Protein AF-A0A9P9J9E3-F1 (afdb_monomer_lite)

Foldseek 3Di:
DDDLQQDDPVRDDLCLAPVSGDPDLVVLVVQLVVLVVQLVVLVVVCVVVVVVQLSVLLNQLSVLQNVLSCCCNPNRRNRDPVSVVSSVLSNQLSVLSNVLSVLVVVCVVCVVPDDCVVVPVVNVVSVVSNVVSVVVVVVVVVVVVVVVVVVVD

InterPro domains:
  IPR007568 RTA-like protein [PTHR31465] (10-136)

Structure (mmCIF, N/CA/C/O backbone):
data_AF-A0A9P9J9E3-F1
#
_entry.id   AF-A0A9P9J9E3-F1
#
loop_
_atom_site.group_PDB
_atom_site.id
_atom_site.type_symbol
_atom_site.label_atom_id
_atom_site.label_alt_id
_atom_site.label_comp_id
_atom_site.label_asym_id
_atom_site.label_entity_id
_atom_site.label_seq_id
_atom_site.pdbx_PDB_ins_code
_atom_site.Cartn_x
_atom_site.Cartn_y
_atom_site.Cartn_z
_atom_site.occupancy
_atom_site.B_iso_or_equiv
_atom_site.auth_seq_id
_atom_site.auth_comp_id
_atom_site.auth_asym_id
_atom_site.auth_atom_id
_atom_site.pdbx_PDB_model_num
ATOM 1 N N . MET A 1 1 ? 26.531 1.021 -27.351 1.00 38.06 1 MET A N 1
ATOM 2 C CA . MET A 1 1 ? 26.111 1.361 -25.976 1.00 38.06 1 MET A CA 1
ATOM 3 C C . MET A 1 1 ? 24.602 1.224 -25.946 1.00 38.06 1 MET A C 1
ATOM 5 O O . MET A 1 1 ? 23.929 2.039 -26.561 1.00 38.06 1 MET A O 1
ATOM 9 N N . VAL A 1 2 ? 24.090 0.127 -25.387 1.00 44.59 2 VAL A N 1
ATOM 10 C CA . VAL A 1 2 ? 22.643 -0.120 -25.318 1.00 44.59 2 VAL A CA 1
ATOM 11 C C . VAL A 1 2 ? 22.075 0.823 -24.258 1.00 44.59 2 VAL A C 1
ATOM 13 O O . VAL A 1 2 ? 22.511 0.799 -23.110 1.00 44.59 2 VAL A O 1
ATOM 16 N N . SER A 1 3 ? 21.192 1.727 -24.680 1.00 47.88 3 SER A N 1
ATOM 17 C CA . SER A 1 3 ? 20.517 2.680 -23.800 1.00 47.88 3 SER A CA 1
ATOM 18 C C . SER A 1 3 ? 19.528 1.928 -22.908 1.00 47.88 3 SER A C 1
ATOM 20 O O . SER A 1 3 ? 18.747 1.118 -23.397 1.00 47.88 3 SER A O 1
ATOM 22 N N . THR A 1 4 ? 19.522 2.226 -21.609 1.00 52.09 4 THR A N 1
ATOM 23 C CA . THR A 1 4 ? 18.640 1.641 -20.578 1.00 52.09 4 THR A CA 1
ATOM 24 C C . THR A 1 4 ? 17.152 1.991 -20.745 1.00 52.09 4 THR A C 1
ATOM 26 O O . THR A 1 4 ? 16.354 1.754 -19.839 1.00 52.09 4 THR A O 1
ATOM 29 N N . GLN A 1 5 ? 16.768 2.601 -21.869 1.00 53.12 5 GLN A N 1
ATOM 30 C CA . GLN A 1 5 ? 15.411 3.080 -22.138 1.00 53.12 5 GLN A CA 1
ATOM 31 C C . GLN A 1 5 ? 14.480 2.019 -22.745 1.00 53.12 5 GLN A C 1
ATOM 33 O O . GLN A 1 5 ? 13.273 2.222 -22.692 1.00 53.12 5 GLN A O 1
ATOM 38 N N . GLU A 1 6 ? 15.000 0.888 -23.239 1.00 53.06 6 GLU A N 1
ATOM 39 C CA . GLU A 1 6 ? 14.200 -0.188 -23.859 1.00 53.06 6 GLU A CA 1
ATOM 40 C C . GLU A 1 6 ? 14.627 -1.592 -23.380 1.00 53.06 6 GLU A C 1
ATOM 42 O O . GLU A 1 6 ? 14.805 -2.517 -24.167 1.00 53.06 6 GLU A O 1
ATOM 47 N N . CYS A 1 7 ? 14.849 -1.768 -22.075 1.00 58.97 7 CYS A N 1
ATOM 48 C CA . CYS A 1 7 ? 15.196 -3.077 -21.516 1.00 58.97 7 CYS A CA 1
ATOM 49 C C . CYS A 1 7 ? 13.949 -3.837 -21.043 1.00 58.97 7 CYS A C 1
ATOM 51 O O . CYS A 1 7 ? 13.366 -3.496 -20.016 1.00 58.97 7 CYS A O 1
ATOM 53 N N . THR A 1 8 ? 13.592 -4.917 -21.742 1.00 57.12 8 THR A N 1
ATOM 54 C CA . THR A 1 8 ? 12.656 -5.951 -21.257 1.00 57.12 8 THR A CA 1
ATOM 55 C C . THR A 1 8 ? 13.412 -7.147 -20.659 1.00 57.12 8 THR A C 1
ATOM 57 O O . THR A 1 8 ? 14.599 -7.328 -20.949 1.00 57.12 8 THR A O 1
ATOM 60 N N . PHE A 1 9 ? 12.733 -7.992 -19.868 1.00 56.03 9 PHE A N 1
ATOM 61 C CA . PHE A 1 9 ? 13.296 -9.216 -19.261 1.00 56.03 9 PHE A CA 1
ATOM 62 C C . PHE A 1 9 ? 13.973 -10.165 -20.266 1.00 56.03 9 PHE A C 1
ATOM 64 O O . PHE A 1 9 ? 14.840 -10.942 -19.888 1.00 56.03 9 PHE A O 1
ATOM 71 N N . ALA A 1 10 ? 13.590 -10.109 -21.545 1.00 55.50 10 ALA A N 1
ATOM 72 C CA . ALA A 1 10 ? 14.155 -10.954 -22.595 1.00 55.50 10 ALA A CA 1
ATOM 73 C C . ALA A 1 10 ? 15.424 -10.372 -23.245 1.00 55.50 10 ALA A C 1
ATOM 75 O O . ALA A 1 10 ? 16.127 -11.082 -23.960 1.00 55.50 10 ALA A O 1
ATOM 76 N N . THR A 1 11 ? 15.698 -9.079 -23.052 1.00 53.97 11 THR A N 1
ATOM 77 C CA . THR A 1 11 ? 16.665 -8.324 -23.871 1.00 53.97 11 THR A CA 1
ATOM 78 C C . THR A 1 11 ? 17.880 -7.799 -23.112 1.00 53.97 11 THR A C 1
ATOM 80 O O . THR A 1 11 ? 18.857 -7.433 -23.761 1.00 53.97 11 THR A O 1
ATOM 83 N N . CYS A 1 12 ? 17.853 -7.744 -21.776 1.00 58.97 12 CYS A N 1
ATOM 84 C CA . CYS A 1 12 ? 18.942 -7.154 -20.994 1.00 58.97 12 CYS A CA 1
ATOM 85 C C . CYS A 1 12 ? 19.485 -8.105 -19.926 1.00 58.97 12 CYS A C 1
ATOM 87 O O . CYS A 1 12 ? 18.735 -8.715 -19.172 1.00 58.97 12 CYS A O 1
ATOM 89 N N . ASP A 1 13 ? 20.813 -8.191 -19.882 1.00 53.41 13 ASP A N 1
ATOM 90 C CA . ASP A 1 13 ? 21.581 -8.971 -18.916 1.00 53.41 13 ASP A CA 1
ATOM 91 C C . ASP A 1 13 ? 21.577 -8.284 -17.534 1.00 53.41 13 ASP A C 1
ATOM 93 O O . ASP A 1 13 ? 21.483 -7.053 -17.442 1.00 53.41 13 ASP A O 1
ATOM 97 N N . ALA A 1 14 ? 21.705 -9.057 -16.450 1.00 55.06 14 ALA A N 1
ATOM 98 C CA . ALA A 1 14 ? 21.601 -8.585 -15.059 1.00 55.06 14 ALA A CA 1
ATOM 99 C C . ALA A 1 14 ? 22.561 -7.428 -14.716 1.00 55.06 14 ALA A C 1
ATOM 101 O O . ALA A 1 14 ? 22.304 -6.635 -13.809 1.00 55.06 14 ALA A O 1
ATOM 102 N N . SER A 1 15 ? 23.655 -7.316 -15.473 1.00 51.84 15 SER A N 1
ATOM 103 C CA . SER A 1 15 ? 24.691 -6.286 -15.353 1.00 51.84 15 SER A CA 1
ATOM 104 C C . SER A 1 15 ? 24.229 -4.866 -15.710 1.00 51.84 15 SER A C 1
ATOM 106 O O . SER A 1 15 ? 24.897 -3.902 -15.338 1.00 51.84 15 SER A O 1
ATOM 108 N N . LEU A 1 16 ? 23.091 -4.714 -16.397 1.00 55.81 16 LEU A N 1
ATOM 109 C CA . LEU A 1 16 ? 22.506 -3.415 -16.763 1.00 55.81 16 LEU A CA 1
ATOM 110 C C . LEU A 1 16 ? 21.545 -2.861 -15.702 1.00 55.81 16 LEU A C 1
ATOM 112 O O . LEU A 1 16 ? 21.019 -1.756 -15.866 1.00 55.81 16 LEU A O 1
ATOM 116 N N . SER A 1 17 ? 21.290 -3.601 -14.620 1.00 54.81 17 SER A N 1
ATOM 117 C CA . SER A 1 17 ? 20.426 -3.113 -13.552 1.00 54.81 17 SER A CA 1
ATOM 118 C C . SER A 1 17 ? 21.123 -2.014 -12.748 1.00 54.81 17 SER A C 1
ATOM 120 O O . SER A 1 17 ? 22.295 -2.123 -12.390 1.00 54.81 17 SER A O 1
ATOM 122 N N . SER A 1 18 ? 20.385 -0.948 -12.418 1.00 56.06 18 SER A N 1
ATOM 123 C CA . SER A 1 18 ? 20.927 0.209 -11.678 1.00 56.06 18 SER A CA 1
ATOM 124 C C . SER A 1 18 ? 21.563 -0.161 -10.324 1.00 56.06 18 SER A C 1
ATOM 126 O O . SER A 1 18 ? 22.329 0.623 -9.773 1.00 56.06 18 SER A O 1
ATOM 128 N N . PHE A 1 19 ? 21.240 -1.343 -9.785 1.00 59.50 19 PHE A N 1
ATOM 129 C CA . PHE A 1 19 ? 21.673 -1.830 -8.473 1.00 59.50 19 PHE A CA 1
ATOM 130 C C . PHE A 1 19 ? 22.435 -3.168 -8.530 1.00 59.50 19 PHE A C 1
ATOM 132 O O . PHE A 1 19 ? 22.689 -3.762 -7.484 1.00 59.50 19 PHE A O 1
ATOM 139 N N . GLY A 1 20 ? 22.792 -3.659 -9.722 1.00 57.72 20 GLY A N 1
ATOM 140 C CA . GLY A 1 20 ? 23.601 -4.872 -9.900 1.00 57.72 20 GLY A CA 1
ATOM 141 C C . GLY A 1 20 ? 22.927 -6.195 -9.510 1.00 57.72 20 GLY A C 1
ATOM 142 O O . GLY A 1 20 ? 23.615 -7.202 -9.376 1.00 57.72 20 GLY A O 1
ATOM 143 N N . TYR A 1 21 ? 21.605 -6.214 -9.314 1.00 62.66 21 TYR A N 1
ATOM 144 C CA . TYR A 1 21 ? 20.832 -7.438 -9.093 1.00 62.66 21 TYR A CA 1
ATOM 145 C C . TYR A 1 21 ? 19.773 -7.629 -10.187 1.00 62.66 21 TYR A C 1
ATOM 147 O O . TYR A 1 21 ? 19.187 -6.657 -10.672 1.00 62.66 21 TYR A O 1
ATOM 155 N N . GLU A 1 22 ? 19.534 -8.877 -10.588 1.00 64.88 22 GLU A N 1
ATOM 156 C CA . GLU A 1 22 ? 18.510 -9.208 -11.578 1.00 64.88 22 GLU A CA 1
ATOM 157 C C . GLU A 1 22 ? 17.118 -9.178 -10.920 1.00 64.88 22 GLU A C 1
ATOM 159 O O . GLU A 1 22 ? 16.908 -9.823 -9.884 1.00 64.88 22 GLU A O 1
ATOM 164 N N . PRO A 1 23 ? 16.145 -8.426 -11.461 1.00 66.56 23 PRO A N 1
ATOM 165 C CA . PRO A 1 23 ? 14.771 -8.517 -11.002 1.00 66.56 23 PRO A CA 1
ATOM 166 C C . PRO A 1 23 ? 14.238 -9.925 -11.302 1.00 66.56 23 PRO A C 1
ATOM 168 O O . PRO A 1 23 ? 14.118 -10.323 -12.451 1.00 66.56 23 PRO A O 1
AT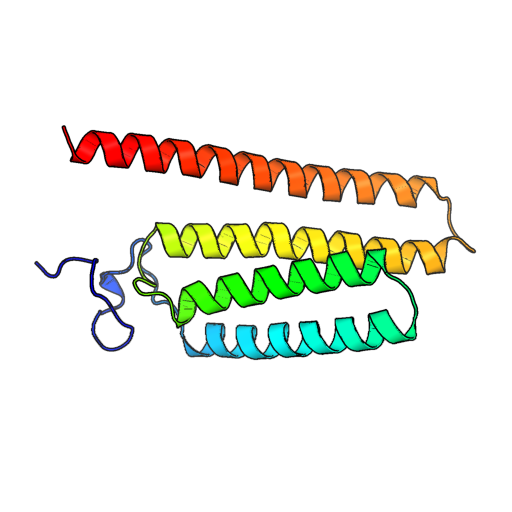OM 171 N N . ASN A 1 24 ? 13.894 -10.690 -10.263 1.00 75.12 24 ASN A N 1
ATOM 172 C CA . ASN A 1 24 ? 13.261 -11.997 -10.433 1.00 75.12 24 ASN A CA 1
ATOM 173 C C . ASN A 1 24 ? 11.769 -11.817 -10.779 1.00 75.12 24 ASN A C 1
ATOM 175 O O . ASN A 1 24 ? 10.970 -11.403 -9.925 1.00 75.12 24 ASN A O 1
ATOM 179 N N . ASN A 1 25 ? 11.401 -12.126 -12.024 1.00 73.50 25 ASN A N 1
ATOM 180 C CA . ASN A 1 25 ? 10.026 -12.022 -12.521 1.00 73.50 25 ASN A CA 1
ATOM 181 C C . ASN A 1 25 ? 9.084 -13.026 -11.841 1.00 73.50 25 ASN A C 1
ATOM 183 O O . ASN A 1 25 ? 8.018 -12.630 -11.378 1.00 73.50 25 ASN A O 1
ATOM 187 N N . ALA A 1 26 ? 9.506 -14.280 -11.671 1.00 80.50 26 ALA A N 1
ATOM 188 C CA . ALA A 1 26 ? 8.690 -15.343 -11.090 1.00 80.50 26 ALA A CA 1
ATOM 189 C C . ALA A 1 26 ? 8.274 -15.015 -9.650 1.00 80.50 26 ALA A C 1
ATOM 191 O O . ALA A 1 26 ? 7.122 -15.204 -9.262 1.00 80.50 26 ALA A O 1
ATOM 192 N N . THR A 1 27 ? 9.198 -14.459 -8.863 1.00 83.69 27 THR A N 1
ATOM 193 C CA . THR A 1 27 ? 8.895 -14.016 -7.495 1.00 83.69 27 THR A CA 1
ATOM 194 C C . THR A 1 27 ? 7.905 -12.847 -7.493 1.00 83.69 27 THR A C 1
ATOM 196 O O . THR A 1 27 ? 6.964 -12.830 -6.700 1.00 83.69 27 THR A O 1
ATOM 199 N N . SER A 1 28 ? 8.090 -11.881 -8.395 1.00 84.69 28 SER A N 1
ATOM 200 C CA . SER A 1 28 ? 7.230 -10.695 -8.485 1.00 84.69 28 SER A CA 1
ATOM 201 C C . SER A 1 28 ? 5.803 -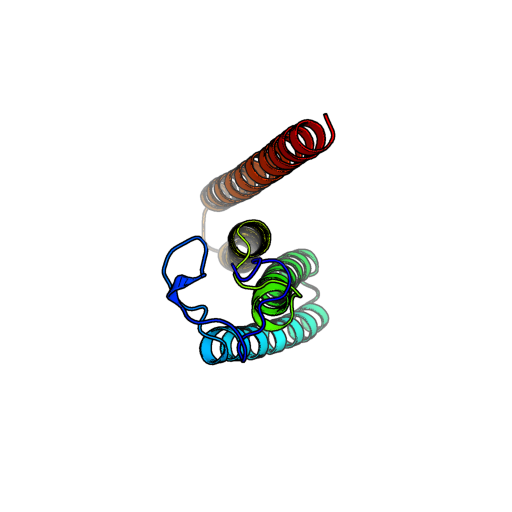11.060 -8.920 1.00 84.69 28 SER A C 1
ATOM 203 O O . SER A 1 28 ? 4.837 -10.585 -8.324 1.00 84.69 28 SER A O 1
ATOM 205 N N . GLU A 1 29 ? 5.659 -11.968 -9.887 1.00 86.12 29 GLU A N 1
ATOM 206 C CA . GLU A 1 29 ? 4.369 -12.495 -10.351 1.00 86.12 29 GLU A CA 1
ATOM 207 C C . GLU A 1 29 ? 3.661 -13.338 -9.282 1.00 86.12 29 GLU A C 1
ATOM 209 O O . GLU A 1 29 ? 2.451 -13.199 -9.083 1.00 86.12 29 GLU A O 1
ATOM 214 N N . ALA A 1 30 ? 4.405 -14.166 -8.540 1.00 91.06 30 ALA A N 1
ATOM 215 C CA . ALA A 1 30 ? 3.848 -14.934 -7.430 1.00 91.06 30 ALA A CA 1
ATOM 216 C C . ALA A 1 30 ? 3.275 -14.013 -6.341 1.00 91.06 30 ALA A C 1
ATOM 218 O O . ALA A 1 30 ? 2.146 -14.217 -5.885 1.00 91.06 30 ALA A O 1
ATOM 219 N N . PHE A 1 31 ? 4.010 -12.964 -5.956 1.00 89.75 31 PHE A N 1
ATOM 220 C CA . PHE A 1 31 ? 3.513 -11.985 -4.989 1.00 89.75 31 PHE A CA 1
ATOM 221 C C . PHE A 1 31 ? 2.326 -11.186 -5.527 1.00 89.75 31 PHE A C 1
ATOM 223 O O . PHE A 1 31 ? 1.360 -10.986 -4.789 1.00 89.75 31 PHE A O 1
ATOM 230 N N . LEU A 1 32 ? 2.339 -10.796 -6.804 1.00 92.31 32 LEU A N 1
ATOM 231 C CA . LEU A 1 32 ? 1.201 -10.132 -7.442 1.00 92.31 32 LEU A CA 1
ATOM 232 C C . LEU A 1 32 ? -0.076 -10.979 -7.335 1.00 92.31 32 LEU A C 1
ATOM 234 O O . LEU A 1 32 ? -1.123 -10.465 -6.934 1.00 92.31 32 LEU A O 1
ATOM 238 N N . ALA A 1 33 ? 0.015 -12.280 -7.624 1.00 93.25 33 ALA A N 1
ATOM 239 C CA . ALA A 1 33 ? -1.113 -13.200 -7.508 1.00 93.25 33 ALA A CA 1
ATOM 240 C C . ALA A 1 33 ? -1.600 -13.337 -6.055 1.00 93.25 33 ALA A C 1
ATOM 242 O O . ALA A 1 33 ? -2.801 -13.248 -5.793 1.00 93.25 33 ALA A O 1
ATOM 243 N N . ILE A 1 34 ? -0.682 -13.506 -5.097 1.00 94.81 34 ILE A N 1
ATOM 244 C CA . ILE A 1 34 ? -1.022 -13.668 -3.675 1.00 94.81 34 ILE A CA 1
ATOM 245 C C . ILE A 1 34 ? -1.699 -12.408 -3.122 1.00 94.81 34 ILE A C 1
ATOM 247 O O . ILE A 1 34 ? -2.781 -12.499 -2.536 1.00 94.81 34 ILE A O 1
ATOM 251 N N . PHE A 1 35 ? -1.107 -11.228 -3.319 1.00 92.44 35 PHE A N 1
ATOM 252 C CA . PHE A 1 35 ? -1.678 -9.978 -2.811 1.00 92.44 35 PHE A CA 1
ATOM 253 C C . PHE A 1 35 ? -2.967 -9.592 -3.543 1.00 92.44 35 PHE A C 1
ATOM 255 O O . PHE A 1 35 ? -3.882 -9.065 -2.908 1.00 92.44 35 PHE A O 1
ATOM 262 N N . GLY A 1 36 ? -3.094 -9.934 -4.829 1.00 92.06 36 GLY A N 1
ATOM 263 C CA . GLY A 1 36 ? -4.344 -9.799 -5.577 1.00 92.06 36 GLY A CA 1
ATOM 264 C C . GLY A 1 36 ? -5.463 -10.679 -5.013 1.00 92.06 36 GLY A C 1
ATOM 265 O O . GLY A 1 36 ? -6.575 -10.202 -4.791 1.00 92.06 36 GLY A O 1
ATOM 266 N N . LEU A 1 37 ? -5.179 -11.943 -4.690 1.00 95.06 37 LEU A N 1
ATOM 267 C CA . LEU A 1 37 ? -6.158 -12.826 -4.043 1.00 95.06 37 LEU A CA 1
ATOM 268 C C . LEU A 1 37 ? -6.564 -12.311 -2.657 1.00 95.06 37 LEU A C 1
ATOM 270 O O . LEU A 1 37 ? -7.752 -12.287 -2.324 1.00 95.06 37 LEU A O 1
ATOM 274 N N . LEU A 1 38 ? -5.596 -11.855 -1.861 1.00 94.06 38 LEU A N 1
ATOM 275 C CA . LEU A 1 38 ? -5.858 -11.290 -0.537 1.00 94.06 38 LEU A CA 1
ATOM 276 C C . LEU A 1 38 ? -6.672 -9.990 -0.602 1.00 94.06 38 LEU A C 1
ATOM 278 O O . LEU A 1 38 ? -7.510 -9.768 0.275 1.00 94.06 38 LEU A O 1
ATOM 282 N N . PHE A 1 39 ? -6.483 -9.168 -1.636 1.00 93.69 39 PHE A N 1
ATOM 283 C CA . PHE A 1 39 ? -7.300 -7.982 -1.895 1.00 93.69 39 PHE A CA 1
ATOM 284 C C . PHE A 1 39 ? -8.784 -8.351 -2.045 1.00 93.69 39 PHE A C 1
ATOM 286 O O . PHE A 1 39 ? -9.636 -7.805 -1.336 1.00 93.69 39 PHE A O 1
ATOM 293 N N . PHE A 1 40 ? -9.103 -9.339 -2.890 1.00 94.31 40 PHE A N 1
ATOM 294 C CA . PHE A 1 40 ? -10.485 -9.803 -3.061 1.00 94.31 40 PHE A CA 1
ATOM 295 C C . PHE A 1 40 ? -11.040 -10.465 -1.796 1.00 94.31 40 PHE A C 1
ATOM 297 O O . PHE A 1 40 ? -12.190 -10.218 -1.424 1.00 94.31 40 PHE A O 1
ATOM 304 N N . ALA A 1 41 ? -10.229 -11.258 -1.093 1.00 93.88 41 ALA A N 1
ATOM 305 C CA . ALA A 1 41 ? -10.641 -11.884 0.160 1.00 93.88 41 ALA A CA 1
ATOM 306 C C . ALA A 1 41 ? -11.046 -10.838 1.216 1.00 93.88 41 ALA A C 1
ATOM 308 O O . ALA A 1 41 ? -12.114 -10.958 1.826 1.00 93.88 41 ALA A O 1
ATOM 309 N N . HIS A 1 42 ? -10.250 -9.777 1.387 1.00 92.12 42 HIS A N 1
ATOM 310 C CA . HIS A 1 42 ? -10.547 -8.701 2.336 1.00 92.12 42 HIS A CA 1
ATOM 311 C C . HIS A 1 42 ? -11.747 -7.847 1.915 1.00 92.12 42 HIS A C 1
ATOM 313 O O . HIS A 1 42 ? -12.496 -7.402 2.787 1.00 92.12 42 HIS A O 1
ATOM 319 N N . LEU A 1 43 ? -11.987 -7.662 0.612 1.00 92.50 43 LEU A N 1
ATOM 320 C CA . LEU A 1 43 ? -13.210 -7.017 0.119 1.00 92.50 43 LEU A CA 1
ATOM 321 C C . LEU A 1 43 ? -14.465 -7.807 0.515 1.00 92.50 43 LEU A C 1
ATOM 323 O O . LEU A 1 43 ? -15.407 -7.235 1.069 1.00 92.50 43 LEU A O 1
ATOM 327 N N . ILE A 1 44 ? -14.463 -9.126 0.293 1.00 93.19 44 ILE A N 1
ATOM 328 C CA . ILE A 1 44 ? -15.601 -10.002 0.618 1.00 93.19 44 ILE A CA 1
ATOM 329 C C . ILE A 1 44 ? -15.832 -10.049 2.134 1.00 93.19 44 ILE A C 1
ATOM 331 O O . ILE A 1 44 ? -16.961 -9.871 2.607 1.00 93.19 44 ILE A O 1
ATOM 335 N N . GLN A 1 45 ? -14.767 -10.255 2.914 1.00 90.50 45 GLN A N 1
ATOM 336 C CA . GLN A 1 45 ? -14.845 -10.260 4.378 1.00 90.50 45 GLN A CA 1
ATOM 337 C C . GLN A 1 45 ? -15.333 -8.911 4.914 1.00 90.50 45 GLN A C 1
ATOM 339 O O . GLN A 1 45 ? -16.195 -8.855 5.795 1.00 90.50 45 GLN A O 1
ATOM 344 N N . GLY A 1 46 ? -14.827 -7.819 4.351 1.00 87.81 46 GLY A N 1
ATOM 345 C CA . GLY A 1 46 ? -15.195 -6.471 4.740 1.00 87.81 46 GLY A CA 1
ATOM 346 C C . GLY A 1 46 ? -16.660 -6.140 4.517 1.00 87.81 46 GLY A C 1
ATOM 347 O O . GLY A 1 46 ? -17.323 -5.631 5.428 1.00 87.81 46 GLY A O 1
ATOM 348 N N . TRP A 1 47 ? -17.185 -6.513 3.348 1.00 88.12 47 TRP A N 1
ATOM 349 C CA . TRP A 1 47 ? -18.608 -6.392 3.041 1.00 88.12 47 TRP A CA 1
ATOM 350 C C . TRP A 1 47 ? -19.451 -7.164 4.061 1.00 88.12 47 TRP A C 1
ATOM 352 O O . TRP A 1 47 ? -20.405 -6.621 4.626 1.00 88.12 47 TRP A O 1
ATOM 362 N N . ARG A 1 48 ? -19.090 -8.422 4.346 1.00 91.50 48 ARG A N 1
ATOM 363 C CA . ARG A 1 48 ? -19.860 -9.291 5.250 1.00 91.50 48 ARG A CA 1
ATOM 364 C C . ARG A 1 48 ? -19.886 -8.774 6.690 1.00 91.50 48 ARG A C 1
ATOM 366 O O . ARG A 1 48 ? -20.935 -8.815 7.329 1.00 91.50 48 ARG A O 1
ATOM 373 N N . HIS A 1 49 ? -18.757 -8.285 7.200 1.00 86.69 49 HIS A N 1
ATOM 374 C CA . HIS A 1 49 ? -18.621 -7.864 8.600 1.00 86.69 49 HIS A CA 1
ATOM 375 C C . HIS A 1 49 ? -18.914 -6.375 8.846 1.00 86.69 49 HIS A C 1
ATOM 377 O O . HIS A 1 49 ? -18.873 -5.935 9.996 1.00 86.69 49 HIS A O 1
ATOM 383 N N . ARG A 1 50 ? -19.218 -5.593 7.796 1.00 83.88 50 ARG A N 1
ATOM 384 C CA . ARG A 1 50 ? -19.488 -4.140 7.854 1.00 83.88 50 ARG A CA 1
ATOM 385 C C . ARG A 1 50 ? -18.397 -3.334 8.579 1.00 83.88 50 ARG A C 1
ATOM 387 O O . ARG A 1 50 ? -18.663 -2.278 9.151 1.00 83.88 50 ARG A O 1
ATOM 394 N N . LYS A 1 51 ? -17.150 -3.814 8.566 1.00 84.62 51 LYS A N 1
ATOM 395 C CA . LYS A 1 51 ? -15.994 -3.154 9.197 1.00 84.62 51 LYS A CA 1
ATOM 396 C C . LYS A 1 51 ? -15.311 -2.205 8.210 1.00 84.62 51 LYS A C 1
ATOM 398 O O . LYS A 1 51 ? -14.150 -2.389 7.875 1.00 84.62 51 LYS A O 1
ATOM 403 N N . VAL A 1 52 ? -16.038 -1.175 7.772 1.00 86.19 52 VAL A N 1
ATOM 404 C CA . VAL A 1 52 ? -15.657 -0.302 6.642 1.00 86.19 52 VAL A CA 1
ATOM 405 C C . VAL A 1 52 ? -14.237 0.264 6.759 1.00 86.19 52 VAL A C 1
ATOM 407 O O . VAL A 1 52 ? -13.480 0.179 5.801 1.00 86.19 52 VAL A O 1
ATOM 410 N N . VAL A 1 53 ? -13.841 0.780 7.929 1.00 87.38 53 VAL A N 1
ATOM 411 C CA . VAL A 1 53 ? -12.510 1.392 8.127 1.00 87.38 53 VAL A CA 1
ATOM 412 C C . VAL A 1 53 ? -11.380 0.362 8.026 1.00 87.38 53 VAL A C 1
ATOM 414 O O . VAL A 1 53 ? -10.396 0.589 7.329 1.00 87.38 53 VAL A O 1
ATOM 417 N N . VAL A 1 54 ? -11.534 -0.789 8.688 1.00 88.94 54 VAL A N 1
ATOM 418 C CA . VAL A 1 54 ? -10.544 -1.880 8.647 1.00 88.94 54 VAL A CA 1
ATOM 419 C C . VAL A 1 54 ? -10.425 -2.419 7.226 1.00 88.94 54 VAL A C 1
ATOM 421 O O . VAL A 1 54 ? -9.322 -2.601 6.723 1.00 88.94 54 VAL A O 1
ATOM 424 N N . THR A 1 55 ? -11.559 -2.629 6.560 1.00 91.94 55 THR A N 1
ATOM 425 C CA . THR A 1 55 ? -11.594 -3.078 5.169 1.00 91.94 55 THR A CA 1
ATOM 426 C C . THR A 1 55 ? -10.908 -2.086 4.250 1.00 91.94 55 THR A C 1
ATOM 428 O O . THR A 1 55 ? -10.082 -2.504 3.452 1.00 91.94 55 THR A O 1
ATOM 431 N N . PHE A 1 56 ? -11.196 -0.791 4.381 1.00 92.12 56 PHE A N 1
ATOM 432 C CA . PHE A 1 56 ? -10.581 0.239 3.552 1.00 92.12 56 PHE A CA 1
ATOM 433 C C . PHE A 1 56 ? -9.053 0.229 3.675 1.00 92.12 56 PHE A C 1
ATOM 435 O O . PHE A 1 56 ? -8.369 0.179 2.659 1.00 92.12 56 PHE A O 1
ATOM 442 N N . LEU A 1 57 ? -8.518 0.191 4.899 1.00 91.75 57 LEU A N 1
ATOM 443 C CA . LEU A 1 57 ? -7.071 0.149 5.140 1.00 91.75 57 LEU A CA 1
ATOM 444 C C . LEU A 1 57 ? -6.415 -1.114 4.574 1.00 91.75 57 LEU A C 1
ATOM 446 O O . LEU A 1 57 ? -5.386 -1.032 3.907 1.00 91.75 57 LEU A O 1
ATOM 450 N N . MET A 1 58 ? -7.031 -2.276 4.799 1.00 92.62 58 MET A N 1
ATOM 451 C CA . MET A 1 58 ? -6.525 -3.546 4.278 1.00 92.62 58 MET A CA 1
ATOM 452 C C . MET A 1 58 ? -6.528 -3.565 2.752 1.00 92.62 58 MET A C 1
ATOM 454 O O . MET A 1 58 ? -5.531 -3.932 2.138 1.00 92.62 58 MET A O 1
ATOM 458 N N . VAL A 1 59 ? -7.633 -3.151 2.138 1.00 94.50 59 VAL A N 1
ATOM 459 C CA . VAL A 1 59 ? -7.811 -3.132 0.683 1.00 94.50 59 VAL A CA 1
ATOM 460 C C . VAL A 1 59 ? -6.861 -2.126 0.038 1.00 94.50 59 VAL A C 1
ATOM 462 O O . VAL A 1 59 ? -6.197 -2.475 -0.932 1.00 94.50 59 VAL A O 1
ATOM 465 N N . ALA A 1 60 ? -6.724 -0.923 0.603 1.00 93.31 60 ALA A N 1
ATOM 466 C CA . ALA A 1 60 ? -5.776 0.081 0.126 1.00 93.31 60 ALA A CA 1
ATOM 467 C C . ALA A 1 60 ? -4.324 -0.417 0.212 1.00 93.31 60 ALA A C 1
ATOM 469 O O . ALA A 1 60 ? -3.560 -0.252 -0.736 1.00 93.31 60 ALA A O 1
ATOM 470 N N . GLY A 1 61 ? -3.952 -1.084 1.307 1.00 92.75 61 GLY A N 1
ATOM 471 C CA . GLY A 1 61 ? -2.609 -1.635 1.456 1.00 92.75 61 GLY A CA 1
ATOM 472 C C . GLY A 1 61 ? -2.308 -2.769 0.473 1.00 92.75 61 GLY A C 1
ATOM 473 O O . GLY A 1 61 ? -1.270 -2.747 -0.183 1.00 92.75 61 GLY A O 1
ATOM 474 N N . HIS A 1 62 ? -3.236 -3.715 0.289 1.00 93.94 62 HIS A N 1
ATOM 475 C CA . HIS A 1 62 ? -3.072 -4.778 -0.710 1.00 93.94 62 HIS A CA 1
ATOM 476 C C . HIS A 1 62 ? -3.064 -4.224 -2.139 1.00 93.94 62 HIS A C 1
ATOM 478 O O . HIS A 1 62 ? -2.290 -4.699 -2.966 1.00 93.94 62 HIS A O 1
ATOM 484 N N . PHE A 1 63 ? -3.858 -3.188 -2.420 1.00 94.38 63 PHE A N 1
ATOM 485 C CA . PHE A 1 63 ? -3.850 -2.504 -3.711 1.00 94.38 63 PHE A CA 1
ATOM 486 C C . PHE A 1 63 ? -2.478 -1.888 -4.015 1.00 94.38 63 PHE A C 1
ATOM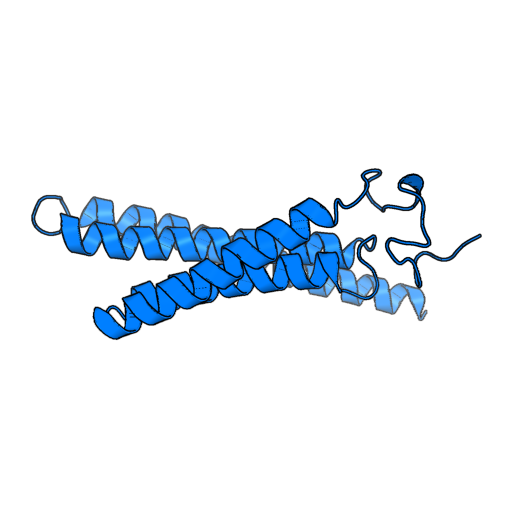 488 O O . PHE A 1 63 ? -1.918 -2.140 -5.081 1.00 94.38 63 PHE A O 1
ATOM 495 N N . LEU A 1 64 ? -1.891 -1.159 -3.060 1.00 92.00 64 LEU A N 1
ATOM 496 C CA . LEU A 1 64 ? -0.546 -0.592 -3.203 1.00 92.00 64 LEU A CA 1
ATOM 497 C C . LEU A 1 64 ? 0.522 -1.673 -3.423 1.00 92.00 64 LEU A C 1
ATOM 499 O O . LEU A 1 64 ? 1.413 -1.491 -4.251 1.00 92.00 64 LEU A O 1
ATOM 503 N N . PHE A 1 65 ? 0.400 -2.822 -2.751 1.00 91.62 65 PHE A N 1
ATOM 504 C CA . PHE A 1 65 ? 1.261 -3.982 -2.996 1.00 91.62 65 PHE A CA 1
ATOM 505 C C . PHE A 1 65 ? 1.106 -4.526 -4.418 1.00 91.62 65 PHE A C 1
ATOM 507 O O . PHE A 1 65 ? 2.104 -4.734 -5.107 1.00 91.62 65 PHE A O 1
ATOM 514 N N . THR A 1 66 ? -0.130 -4.728 -4.884 1.00 92.19 66 THR A N 1
ATOM 515 C CA . THR A 1 66 ? -0.368 -5.209 -6.253 1.00 92.19 66 THR A CA 1
ATOM 516 C C . THR A 1 66 ? 0.158 -4.232 -7.295 1.00 92.19 66 THR A C 1
ATOM 518 O O . THR A 1 66 ? 0.795 -4.659 -8.251 1.00 92.19 66 THR A O 1
ATOM 521 N N . PHE A 1 67 ? -0.020 -2.927 -7.080 1.00 90.94 67 PHE A N 1
ATOM 522 C CA . PHE A 1 67 ? 0.497 -1.895 -7.970 1.00 90.94 67 PHE A CA 1
ATOM 523 C C . PHE A 1 67 ? 2.030 -1.910 -8.023 1.00 90.94 67 PHE A C 1
ATOM 525 O O . PHE A 1 67 ? 2.604 -1.899 -9.108 1.00 90.94 67 PHE A O 1
ATOM 532 N N . ALA A 1 68 ? 2.699 -2.039 -6.872 1.00 89.19 68 ALA A N 1
ATOM 533 C CA . ALA A 1 68 ? 4.156 -2.126 -6.811 1.00 89.19 68 ALA A CA 1
ATOM 534 C C . ALA A 1 68 ? 4.700 -3.301 -7.641 1.00 89.19 68 ALA A C 1
ATOM 536 O O . ALA A 1 68 ? 5.612 -3.126 -8.452 1.00 89.19 68 ALA A O 1
ATOM 537 N N . PHE A 1 69 ? 4.152 -4.507 -7.455 1.00 87.06 69 PHE A N 1
ATOM 538 C CA . PHE A 1 69 ? 4.597 -5.686 -8.207 1.00 87.06 69 PHE A CA 1
ATOM 539 C C . PHE A 1 69 ? 4.182 -5.640 -9.680 1.00 87.06 69 PHE A C 1
ATOM 541 O O . PHE A 1 69 ? 4.916 -6.144 -10.528 1.00 87.06 69 PHE A O 1
ATOM 548 N N . PHE A 1 70 ? 3.059 -4.995 -10.000 1.00 87.62 70 PHE A N 1
ATOM 549 C CA . PHE A 1 70 ? 2.636 -4.776 -11.378 1.00 87.62 70 PHE A CA 1
ATOM 550 C C . PHE A 1 70 ? 3.619 -3.879 -12.138 1.00 87.62 70 PHE A C 1
ATOM 552 O O . PHE A 1 70 ? 4.118 -4.286 -13.184 1.00 87.62 70 PHE A O 1
ATOM 559 N N . GLU A 1 71 ? 3.970 -2.715 -11.584 1.00 84.00 71 GLU A N 1
ATOM 560 C CA . GLU A 1 71 ? 4.968 -1.802 -12.165 1.00 84.00 71 GLU A CA 1
ATOM 561 C C . GLU A 1 71 ? 6.329 -2.488 -12.352 1.00 84.00 71 GLU A C 1
ATOM 563 O O . GLU A 1 71 ? 7.023 -2.273 -13.345 1.00 84.00 71 GLU A O 1
ATOM 568 N N . ARG A 1 72 ? 6.704 -3.370 -11.420 1.00 79.75 72 ARG A N 1
ATOM 569 C CA . ARG A 1 72 ? 7.966 -4.109 -11.485 1.00 79.75 72 ARG A CA 1
ATOM 570 C C . ARG A 1 72 ? 7.989 -5.213 -12.549 1.00 79.75 72 ARG A C 1
ATOM 572 O O . ARG A 1 72 ? 9.048 -5.438 -13.127 1.00 79.75 72 ARG A O 1
ATOM 579 N N . SER A 1 73 ? 6.879 -5.912 -12.787 1.00 80.56 73 SER A N 1
ATOM 580 C CA . SER A 1 73 ? 6.819 -7.018 -13.763 1.00 80.56 73 SER A CA 1
ATOM 581 C C . SER A 1 73 ? 6.398 -6.578 -15.166 1.00 80.56 73 SER A C 1
ATOM 583 O O . SER A 1 73 ? 6.892 -7.124 -16.147 1.00 80.56 73 SER A O 1
ATOM 585 N N . PHE A 1 74 ? 5.491 -5.608 -15.278 1.00 77.81 74 PHE A N 1
ATOM 586 C CA . PHE A 1 74 ? 4.869 -5.210 -16.547 1.00 77.81 74 PHE A CA 1
ATOM 587 C C . PHE A 1 74 ? 5.184 -3.767 -16.954 1.00 77.81 74 PHE A C 1
ATOM 589 O O . PHE A 1 74 ? 4.761 -3.328 -18.023 1.00 77.81 74 PHE A O 1
ATOM 596 N N . GLY A 1 75 ? 5.918 -3.021 -16.126 1.00 74.12 75 GLY A N 1
ATOM 597 C CA . GLY A 1 75 ? 6.349 -1.670 -16.456 1.00 74.12 75 GLY A CA 1
ATOM 598 C C . GLY A 1 75 ? 7.362 -1.646 -17.601 1.00 74.12 75 GLY A C 1
ATOM 599 O O . GLY A 1 75 ? 8.155 -2.567 -17.787 1.00 74.12 75 GLY A O 1
ATOM 600 N N . ASN A 1 76 ? 7.375 -0.542 -18.349 1.00 68.06 76 ASN A N 1
ATOM 601 C CA . ASN A 1 76 ? 8.229 -0.373 -19.531 1.00 68.06 76 ASN A CA 1
ATOM 602 C C . ASN A 1 76 ? 9.740 -0.399 -19.220 1.00 68.06 76 ASN A C 1
ATOM 604 O O . ASN A 1 76 ? 10.542 -0.617 -20.123 1.00 68.06 76 ASN A O 1
ATOM 608 N N . ASN A 1 77 ? 10.145 -0.142 -17.967 1.00 69.94 77 ASN A N 1
ATOM 609 C CA . ASN A 1 77 ? 11.551 -0.153 -17.557 1.00 69.94 77 ASN A CA 1
ATOM 610 C C . ASN A 1 77 ? 11.748 -0.728 -16.138 1.00 69.94 77 ASN A C 1
ATOM 612 O O . ASN A 1 77 ? 11.949 0.031 -15.187 1.00 69.94 77 ASN A O 1
ATOM 616 N N . PRO A 1 78 ? 11.739 -2.061 -15.968 1.00 65.31 78 PRO A N 1
ATOM 617 C CA . PRO A 1 78 ? 11.856 -2.697 -14.653 1.00 65.31 78 PRO A CA 1
ATOM 618 C C . PRO A 1 78 ? 13.248 -2.536 -14.013 1.00 65.31 78 PRO A C 1
ATOM 620 O O . PRO A 1 78 ? 13.402 -2.699 -12.802 1.00 65.31 78 PRO A O 1
ATOM 623 N N . TYR A 1 79 ? 14.260 -2.176 -14.810 1.00 66.44 79 TYR A N 1
ATOM 624 C CA . TYR A 1 79 ? 15.646 -1.944 -14.381 1.00 66.44 79 TYR A CA 1
ATOM 625 C C . TYR A 1 79 ? 15.931 -0.475 -14.025 1.00 66.44 79 TYR A C 1
ATOM 627 O O . TYR A 1 79 ? 17.014 -0.138 -13.519 1.00 66.44 79 TYR A O 1
ATOM 635 N N . GLY A 1 80 ? 14.965 0.407 -14.290 1.00 68.62 80 GLY A N 1
ATOM 636 C CA . GLY A 1 80 ? 15.049 1.829 -14.015 1.00 68.62 80 GLY A CA 1
ATOM 637 C C . GLY A 1 80 ? 15.048 2.126 -12.518 1.00 68.62 80 GLY A C 1
ATOM 638 O O . GLY A 1 80 ? 14.260 1.576 -11.748 1.00 68.62 80 GLY A O 1
ATOM 639 N N . GLN A 1 81 ? 15.901 3.065 -12.105 1.00 73.50 81 GLN A N 1
ATOM 640 C CA . GLN A 1 81 ? 15.944 3.544 -10.723 1.00 73.50 81 GLN A CA 1
ATOM 641 C C . GLN A 1 81 ? 14.572 4.057 -10.247 1.00 73.50 81 GLN A C 1
ATOM 643 O O . GLN A 1 81 ? 14.191 3.792 -9.112 1.00 73.50 81 GLN A O 1
ATOM 648 N N . GLY A 1 82 ? 13.811 4.736 -11.117 1.00 74.81 82 GLY A N 1
ATOM 649 C CA . GLY A 1 82 ? 12.464 5.222 -10.798 1.00 74.81 82 GLY A CA 1
ATOM 650 C C . GLY A 1 82 ? 11.508 4.091 -10.418 1.00 74.81 82 GLY A C 1
ATOM 651 O O . GLY A 1 82 ? 10.940 4.116 -9.334 1.00 74.81 82 GLY A O 1
ATOM 652 N N . THR A 1 83 ? 11.413 3.049 -11.246 1.00 75.56 83 THR A N 1
ATOM 653 C CA . THR A 1 83 ? 10.537 1.894 -10.997 1.00 75.56 83 THR A CA 1
ATOM 654 C C . THR A 1 83 ? 10.912 1.147 -9.720 1.00 75.56 83 THR A C 1
ATOM 656 O O . THR A 1 83 ? 10.032 0.745 -8.961 1.00 75.56 83 THR A O 1
ATOM 659 N N . PHE A 1 84 ? 12.209 1.004 -9.424 1.00 79.31 84 PHE A N 1
ATOM 660 C CA . PHE A 1 84 ? 12.654 0.409 -8.161 1.00 79.31 84 PHE A CA 1
ATOM 661 C C . PHE A 1 84 ? 12.237 1.238 -6.940 1.00 79.31 84 PHE A C 1
ATOM 663 O O . PHE A 1 84 ? 11.752 0.684 -5.954 1.00 79.31 84 PHE A O 1
ATOM 670 N N . ILE A 1 85 ? 12.410 2.557 -7.015 1.00 80.62 85 ILE A N 1
ATOM 671 C CA . ILE A 1 85 ? 12.056 3.472 -5.932 1.00 80.62 85 ILE A CA 1
ATOM 672 C C . ILE A 1 85 ? 10.537 3.470 -5.703 1.00 80.62 85 ILE A C 1
ATOM 674 O O . ILE A 1 85 ? 10.094 3.297 -4.568 1.00 80.62 85 ILE A O 1
ATOM 678 N N . THR A 1 86 ? 9.735 3.570 -6.766 1.00 82.69 86 THR A N 1
ATOM 679 C CA . THR A 1 86 ? 8.268 3.487 -6.682 1.00 82.69 86 THR A CA 1
ATOM 680 C C . THR A 1 86 ? 7.816 2.153 -6.087 1.00 82.69 86 THR A C 1
ATOM 682 O O . THR A 1 86 ? 6.984 2.134 -5.180 1.00 82.69 86 THR A O 1
ATOM 685 N N . TRP A 1 87 ? 8.407 1.038 -6.529 1.00 86.50 87 TRP A N 1
ATOM 686 C CA . TRP A 1 87 ? 8.133 -0.292 -5.978 1.00 86.50 87 TRP A CA 1
ATOM 687 C C . TRP A 1 87 ? 8.393 -0.361 -4.467 1.00 86.50 87 TRP A C 1
ATOM 689 O O . TRP A 1 87 ? 7.585 -0.928 -3.725 1.00 86.50 87 TRP A O 1
ATOM 699 N N . LEU A 1 88 ? 9.495 0.224 -3.993 1.00 87.50 88 LEU A N 1
ATOM 700 C CA . LEU A 1 88 ? 9.849 0.228 -2.575 1.00 87.50 88 LEU A CA 1
ATOM 701 C C . LEU A 1 88 ? 8.859 1.067 -1.750 1.00 87.50 88 LEU A C 1
ATOM 703 O O . LEU A 1 88 ? 8.311 0.574 -0.764 1.00 87.50 88 LEU A O 1
ATOM 707 N N . PHE A 1 89 ? 8.574 2.301 -2.174 1.00 87.62 89 PHE A N 1
ATOM 708 C CA . PHE A 1 89 ? 7.685 3.203 -1.433 1.00 87.62 89 PHE A CA 1
ATOM 709 C C . PHE A 1 89 ? 6.243 2.706 -1.372 1.00 87.62 89 PHE A C 1
ATOM 711 O O . PHE A 1 89 ? 5.633 2.720 -0.300 1.00 87.62 89 PHE A O 1
ATOM 718 N N . CYS A 1 90 ? 5.695 2.205 -2.482 1.00 89.12 90 CYS A N 1
ATOM 719 C CA . CYS A 1 90 ? 4.342 1.650 -2.483 1.00 89.12 90 CYS A CA 1
ATOM 720 C C . CYS A 1 90 ? 4.209 0.473 -1.501 1.00 89.12 90 CYS A C 1
ATOM 722 O O . CYS A 1 90 ? 3.187 0.359 -0.823 1.00 89.12 90 CYS A O 1
ATOM 724 N N . GLN A 1 91 ? 5.245 -0.359 -1.349 1.00 89.69 91 GLN A N 1
ATOM 725 C CA . GLN A 1 91 ? 5.242 -1.432 -0.347 1.00 89.69 91 GLN A CA 1
ATOM 726 C C . GLN A 1 91 ? 5.357 -0.913 1.093 1.00 89.69 91 GLN A C 1
ATOM 728 O O . GLN A 1 91 ? 4.703 -1.450 1.989 1.00 89.69 91 GLN A O 1
ATOM 733 N N . LEU A 1 92 ? 6.139 0.137 1.345 1.00 90.62 92 LEU A N 1
ATOM 734 C CA . LEU A 1 92 ? 6.262 0.730 2.683 1.00 90.62 92 LEU A CA 1
ATOM 735 C C . LEU A 1 92 ? 4.934 1.351 3.146 1.00 90.62 92 LEU A C 1
ATOM 737 O O . LEU A 1 92 ? 4.435 1.044 4.235 1.00 90.62 92 LEU A O 1
ATOM 741 N N . ILE A 1 93 ? 4.288 2.130 2.280 1.00 88.75 93 ILE A N 1
ATOM 742 C CA . ILE A 1 93 ? 2.968 2.712 2.560 1.00 88.75 93 ILE A CA 1
ATOM 743 C C . ILE A 1 93 ? 1.905 1.608 2.669 1.00 88.75 93 ILE A C 1
ATOM 745 O O . ILE A 1 93 ? 1.078 1.614 3.583 1.00 88.75 93 ILE A O 1
ATOM 749 N N . GLY A 1 94 ? 1.944 0.612 1.783 1.00 90.06 94 GLY A N 1
ATOM 750 C CA . GLY A 1 94 ? 1.012 -0.510 1.844 1.00 90.06 94 GLY A CA 1
ATOM 751 C C . GLY A 1 94 ? 1.129 -1.314 3.144 1.00 90.06 94 GLY A C 1
ATOM 752 O O . GLY A 1 94 ? 0.115 -1.671 3.745 1.00 90.06 94 GLY A O 1
ATOM 753 N N . SER A 1 95 ? 2.353 -1.566 3.617 1.00 89.19 95 SER A N 1
ATOM 754 C CA . SER A 1 95 ? 2.602 -2.432 4.778 1.00 89.19 95 SER A CA 1
ATOM 755 C C . SER A 1 95 ? 2.190 -1.749 6.076 1.00 89.19 95 SER A C 1
ATOM 757 O O . SER A 1 95 ? 1.575 -2.372 6.944 1.00 89.19 95 SER A O 1
ATOM 759 N N . SER A 1 96 ? 2.433 -0.444 6.174 1.00 90.44 96 SER A N 1
ATOM 760 C CA . SER A 1 96 ? 1.976 0.380 7.290 1.00 90.44 96 SER A CA 1
ATOM 761 C C . SER A 1 96 ? 0.448 0.527 7.322 1.00 90.44 96 SER A C 1
ATOM 763 O O . SER A 1 96 ? -0.145 0.422 8.400 1.00 90.44 96 SER A O 1
ATOM 765 N N . ALA A 1 97 ? -0.218 0.657 6.167 1.00 90.25 97 ALA A N 1
ATOM 766 C CA . ALA A 1 97 ? -1.681 0.655 6.085 1.00 90.25 97 ALA A CA 1
ATOM 767 C C . ALA A 1 97 ? -2.295 -0.682 6.545 1.00 90.25 97 ALA A C 1
ATOM 769 O O . ALA A 1 97 ? -3.242 -0.687 7.338 1.00 90.25 97 ALA A O 1
ATOM 770 N N . ILE A 1 98 ? -1.730 -1.816 6.110 1.00 90.94 98 ILE A N 1
ATOM 771 C CA . ILE A 1 98 ? -2.152 -3.155 6.560 1.00 90.94 98 ILE A CA 1
ATOM 772 C C . ILE A 1 98 ? -1.946 -3.300 8.072 1.00 90.94 98 ILE A C 1
ATOM 774 O O . ILE A 1 98 ? -2.852 -3.757 8.769 1.00 90.94 98 ILE A O 1
ATOM 778 N N . LEU A 1 99 ? -0.797 -2.867 8.602 1.00 90.44 99 LEU A N 1
ATOM 779 C CA . LEU A 1 99 ? -0.494 -2.938 10.034 1.00 90.44 99 LEU A CA 1
ATOM 780 C C . LEU A 1 99 ? -1.507 -2.145 10.875 1.00 90.44 99 LEU A C 1
ATOM 782 O O . LEU A 1 99 ? -2.022 -2.662 11.871 1.00 90.44 99 LEU A O 1
ATOM 786 N N . LEU A 1 100 ? -1.854 -0.928 10.444 1.00 88.00 100 LEU A N 1
ATOM 787 C CA . LEU A 1 100 ? -2.899 -0.125 11.081 1.00 88.00 100 LEU A CA 1
ATOM 788 C C . LEU A 1 100 ? -4.274 -0.813 10.992 1.00 88.00 100 LEU A C 1
ATOM 790 O O . LEU A 1 100 ? -5.022 -0.832 11.972 1.00 88.00 100 LEU A O 1
ATOM 794 N N . GLY A 1 101 ? -4.600 -1.430 9.852 1.00 88.19 101 GLY A N 1
ATOM 795 C CA . GLY A 1 101 ? -5.828 -2.209 9.668 1.00 88.19 101 GLY A CA 1
ATOM 796 C C . GLY A 1 101 ? -5.934 -3.400 10.629 1.00 88.19 101 GLY A C 1
ATOM 797 O O . GLY A 1 101 ? -6.952 -3.552 11.312 1.00 88.19 101 GLY A O 1
ATOM 798 N N . ILE A 1 102 ? -4.873 -4.210 10.737 1.00 88.56 102 ILE A N 1
ATOM 799 C CA . ILE A 1 102 ? -4.783 -5.349 11.672 1.00 88.56 102 ILE A CA 1
ATOM 800 C C . ILE A 1 102 ? -4.981 -4.867 13.108 1.00 88.56 102 ILE A C 1
ATOM 802 O O . ILE A 1 102 ? -5.701 -5.488 13.891 1.00 88.56 102 ILE A O 1
ATOM 806 N N . TYR A 1 103 ? -4.373 -3.737 13.451 1.00 84.88 103 TYR A N 1
ATOM 807 C CA . TYR A 1 103 ? -4.470 -3.168 14.782 1.00 84.88 103 TYR A CA 1
ATOM 808 C C . TYR A 1 103 ? -5.874 -2.665 15.138 1.00 84.88 103 TYR A C 1
ATOM 810 O O . TYR A 1 103 ? -6.376 -2.909 16.237 1.00 84.88 103 TYR A O 1
ATOM 818 N N . LEU A 1 104 ? -6.556 -1.990 14.214 1.00 84.75 104 LEU A N 1
ATOM 819 C CA . LEU A 1 104 ? -7.945 -1.575 14.430 1.00 84.75 104 LEU A CA 1
ATOM 820 C C . LEU A 1 104 ? -8.880 -2.787 14.568 1.00 84.75 104 LEU A C 1
ATOM 822 O O . LEU A 1 104 ? -9.823 -2.768 15.367 1.00 84.75 104 LEU A O 1
ATOM 826 N N . ALA A 1 105 ? -8.594 -3.869 13.839 1.00 85.62 105 ALA A N 1
ATOM 827 C CA . ALA A 1 105 ? -9.318 -5.126 13.976 1.00 85.62 105 ALA A CA 1
ATOM 828 C C . ALA A 1 105 ? -9.099 -5.767 15.359 1.00 85.62 105 ALA A C 1
ATOM 830 O O . ALA A 1 105 ? -10.068 -6.153 16.017 1.00 85.62 105 ALA A O 1
ATOM 831 N N . SER A 1 106 ? -7.848 -5.840 15.823 1.00 81.81 106 SER A N 1
ATOM 832 C CA . SER A 1 106 ? -7.504 -6.457 17.108 1.00 81.81 106 SER A CA 1
ATOM 833 C C . SER A 1 106 ? -7.967 -5.619 18.300 1.00 81.81 106 SER A C 1
ATOM 835 O O . SER A 1 106 ? -8.578 -6.161 19.217 1.00 81.81 106 SER A O 1
ATOM 837 N N . SER A 1 107 ? -7.790 -4.298 18.271 1.00 78.62 107 SER A N 1
ATOM 838 C CA . SER A 1 107 ? -8.274 -3.386 19.320 1.00 78.62 107 SER A CA 1
ATOM 839 C C . SER A 1 107 ? -9.796 -3.427 19.480 1.00 78.62 107 SER A C 1
ATOM 841 O O . SER A 1 107 ? -10.289 -3.372 20.604 1.00 78.62 107 SER A O 1
ATOM 843 N N . SER A 1 108 ? -10.549 -3.610 18.389 1.00 72.94 108 SER A N 1
ATOM 844 C CA . SER A 1 108 ? -12.003 -3.813 18.458 1.00 72.94 108 SER A CA 1
ATOM 845 C C . SER A 1 108 ? -12.376 -5.072 19.254 1.00 72.94 108 SER A C 1
ATOM 847 O O . SER A 1 108 ? -13.344 -5.041 20.009 1.00 72.94 108 SER A O 1
ATOM 849 N N . MET A 1 109 ? -11.606 -6.157 19.109 1.00 75.12 109 MET A N 1
ATOM 850 C CA . MET A 1 109 ? -11.816 -7.419 19.835 1.00 75.12 109 MET A CA 1
ATOM 851 C C . MET A 1 109 ? -11.324 -7.345 21.288 1.00 75.12 109 MET A C 1
ATOM 853 O O . MET A 1 109 ? -11.976 -7.846 22.198 1.00 75.12 109 MET A O 1
ATOM 857 N N . LEU A 1 110 ? -10.178 -6.700 21.512 1.00 71.50 110 LEU A N 1
ATOM 858 C CA . LEU A 1 110 ? -9.517 -6.600 22.816 1.00 71.50 110 LEU A CA 1
ATOM 859 C C . LEU A 1 110 ? -10.058 -5.472 23.699 1.00 71.50 110 LEU A C 1
ATOM 861 O O . L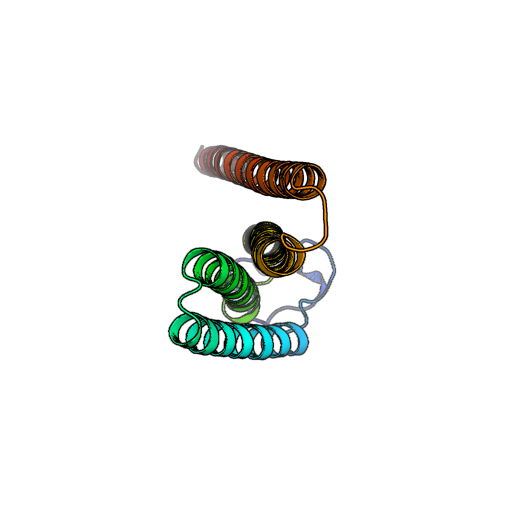EU A 1 110 ? -9.756 -5.456 24.889 1.00 71.50 110 LEU A O 1
ATOM 865 N N . SER A 1 111 ? -10.877 -4.553 23.173 1.00 66.31 111 SER A N 1
ATOM 866 C CA . SER A 1 111 ? -11.480 -3.467 23.969 1.00 66.31 111 SER A CA 1
ATOM 867 C C . SER A 1 111 ? -12.330 -3.963 25.146 1.00 66.31 111 SER A C 1
ATOM 869 O O . SER A 1 111 ? -12.606 -3.198 26.067 1.00 66.31 111 SER A O 1
ATOM 871 N N . THR A 1 112 ? -12.714 -5.241 25.139 1.00 66.44 112 THR A N 1
ATOM 872 C CA . THR A 1 112 ? -13.404 -5.912 26.244 1.00 66.44 112 THR A CA 1
ATOM 873 C C . THR A 1 112 ? -12.457 -6.312 27.389 1.00 66.44 112 THR A C 1
ATOM 875 O O . THR A 1 112 ? -12.924 -6.509 28.505 1.00 66.44 112 THR A O 1
ATOM 878 N N . TYR A 1 113 ? -11.142 -6.405 27.144 1.00 62.94 113 TYR A N 1
ATOM 879 C CA . TYR A 1 113 ? -10.160 -7.005 28.063 1.00 62.94 113 TYR A CA 1
ATOM 880 C C . TYR A 1 113 ? -8.924 -6.141 28.375 1.00 62.94 113 TYR A C 1
ATOM 882 O O . TYR A 1 113 ? -8.164 -6.494 29.274 1.00 62.94 113 TYR A O 1
ATOM 890 N N . THR A 1 114 ? -8.656 -5.046 27.655 1.00 59.22 114 THR A N 1
ATOM 891 C CA . THR A 1 114 ? -7.394 -4.287 27.803 1.00 59.22 114 THR A CA 1
ATOM 892 C C . THR A 1 114 ? -7.596 -2.772 27.757 1.00 59.22 114 THR A C 1
ATOM 894 O O . THR A 1 114 ? -8.498 -2.265 27.089 1.00 59.22 114 THR A O 1
ATOM 897 N N . ASP A 1 115 ? -6.717 -2.040 28.450 1.00 64.12 115 ASP A N 1
ATOM 898 C CA . ASP A 1 115 ? -6.708 -0.579 28.505 1.00 64.12 115 ASP A CA 1
ATOM 899 C C . ASP A 1 115 ? -6.584 0.068 27.119 1.00 64.12 115 ASP A C 1
ATOM 901 O O . ASP A 1 115 ? -5.624 -0.137 26.368 1.00 64.12 115 ASP A O 1
ATOM 905 N N . LYS A 1 116 ? -7.530 0.964 26.820 1.00 62.31 116 LYS A N 1
ATOM 906 C CA . LYS A 1 116 ? -7.620 1.740 25.568 1.00 62.31 116 LYS A CA 1
ATOM 907 C C . LYS A 1 116 ? -6.364 2.574 25.262 1.00 62.31 116 LYS A C 1
ATOM 909 O O . LYS A 1 116 ? -6.156 2.967 24.119 1.00 62.31 116 LYS A O 1
ATOM 914 N N . ILE A 1 117 ? -5.514 2.828 26.261 1.00 64.88 117 ILE A N 1
ATOM 915 C CA . ILE A 1 117 ? -4.289 3.638 26.153 1.00 64.88 117 ILE A CA 1
ATOM 916 C C . ILE A 1 117 ? -3.215 2.932 25.313 1.00 64.88 117 ILE A C 1
ATOM 918 O O . ILE A 1 117 ? -2.549 3.582 24.503 1.00 64.88 117 ILE A O 1
ATOM 922 N N . PHE A 1 118 ? -3.076 1.606 25.434 1.00 64.31 118 PHE A N 1
ATOM 923 C CA . PHE A 1 118 ? -2.187 0.831 24.557 1.00 64.31 118 PHE A CA 1
ATOM 924 C C . PHE A 1 118 ? -2.680 0.871 23.100 1.00 64.31 118 PHE A C 1
ATOM 926 O O . PHE A 1 118 ? -1.871 0.937 22.177 1.00 64.31 118 PHE A O 1
ATOM 933 N N . GLY A 1 119 ? -4.012 0.937 22.945 1.00 62.47 119 GLY A N 1
ATOM 934 C CA . GLY A 1 119 ? -4.808 1.135 21.727 1.00 62.47 119 GLY A CA 1
ATOM 935 C C . GLY A 1 119 ? -4.572 2.451 20.959 1.00 62.47 119 GLY A C 1
ATOM 936 O O . GLY A 1 119 ? -4.871 2.548 19.774 1.00 62.47 119 GLY A O 1
ATOM 937 N N . LEU A 1 120 ? -4.035 3.481 21.610 1.00 68.38 120 LEU A N 1
ATOM 938 C CA . LEU A 1 120 ? -3.821 4.788 20.982 1.00 68.38 120 LEU A CA 1
ATOM 939 C C . LEU A 1 120 ? -2.368 4.973 20.530 1.00 68.38 120 LEU A C 1
ATOM 941 O O . LEU A 1 120 ? -2.105 5.541 19.472 1.00 68.38 120 LEU A O 1
ATOM 945 N N . ARG A 1 121 ? -1.414 4.462 21.317 1.00 73.38 121 ARG A N 1
ATOM 946 C CA . ARG A 1 121 ? 0.024 4.655 21.073 1.00 73.38 121 ARG A CA 1
ATOM 947 C C . ARG A 1 121 ? 0.494 4.000 19.777 1.00 73.38 121 ARG A C 1
ATOM 949 O O . ARG A 1 121 ? 1.244 4.625 19.036 1.00 73.38 121 ARG A O 1
ATOM 956 N N . LEU A 1 122 ? 0.044 2.778 19.479 1.00 70.25 122 LEU A N 1
ATOM 957 C CA . LEU A 1 122 ? 0.492 2.074 18.274 1.00 70.25 122 LEU A CA 1
ATOM 958 C C . LEU A 1 122 ? -0.130 2.662 17.000 1.00 70.25 122 LEU A C 1
ATOM 960 O O . LEU A 1 122 ? 0.583 2.808 16.016 1.00 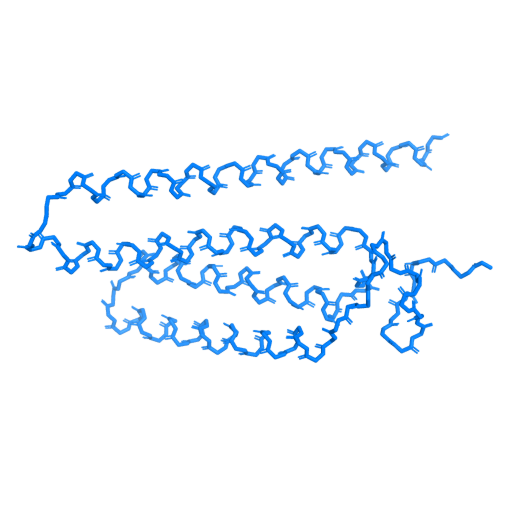70.25 122 LEU A O 1
ATOM 964 N N . ALA A 1 123 ? -1.401 3.089 17.042 1.00 72.00 123 ALA A N 1
ATOM 965 C CA . ALA A 1 123 ? -2.029 3.805 15.928 1.00 72.00 123 ALA A CA 1
ATOM 966 C C . ALA A 1 123 ? -1.276 5.099 15.581 1.00 72.00 123 ALA A C 1
ATOM 968 O O . ALA A 1 123 ? -1.013 5.354 14.406 1.00 72.00 123 ALA A O 1
ATOM 969 N N . ILE A 1 124 ? -0.880 5.879 16.595 1.00 77.12 124 ILE A N 1
ATOM 970 C CA . ILE A 1 124 ? -0.071 7.090 16.402 1.00 77.12 124 ILE A CA 1
ATOM 971 C C . ILE A 1 124 ? 1.276 6.735 15.768 1.00 77.12 124 ILE A C 1
ATOM 973 O O . ILE A 1 124 ? 1.647 7.355 14.781 1.00 77.12 124 ILE A O 1
ATOM 977 N N . ILE A 1 125 ? 1.976 5.710 16.269 1.00 79.50 125 ILE A N 1
ATOM 978 C CA . ILE A 1 125 ? 3.259 5.273 15.694 1.00 79.50 125 ILE A CA 1
ATOM 979 C C . ILE A 1 125 ? 3.090 4.888 14.218 1.00 79.50 125 ILE A C 1
ATOM 981 O O . ILE A 1 125 ? 3.849 5.360 13.375 1.00 79.50 125 ILE A O 1
ATOM 985 N N . THR A 1 126 ? 2.075 4.089 13.881 1.00 78.31 126 THR A N 1
ATOM 986 C CA . THR A 1 126 ? 1.824 3.687 12.488 1.00 78.31 126 THR A CA 1
ATOM 987 C C . THR A 1 126 ? 1.421 4.858 11.595 1.00 78.31 126 THR A C 1
ATOM 989 O O . THR A 1 126 ? 1.849 4.913 10.447 1.00 78.31 126 THR A O 1
ATOM 992 N N . ALA A 1 127 ? 0.653 5.822 12.107 1.00 76.62 127 ALA A N 1
ATOM 993 C CA . ALA A 1 127 ? 0.288 7.020 11.356 1.00 76.62 127 ALA A CA 1
ATOM 994 C C . ALA A 1 127 ? 1.507 7.919 11.102 1.00 76.62 127 ALA A C 1
ATOM 996 O O . ALA A 1 127 ? 1.675 8.414 9.990 1.00 76.62 127 ALA A O 1
ATOM 997 N N . THR A 1 128 ? 2.392 8.078 12.091 1.00 79.19 128 THR A N 1
ATOM 998 C CA . THR A 1 128 ? 3.654 8.812 11.928 1.00 79.19 128 THR A CA 1
ATOM 999 C C . THR A 1 128 ? 4.546 8.156 10.879 1.00 79.19 128 THR A C 1
ATOM 1001 O O . THR A 1 128 ? 5.124 8.868 10.065 1.00 79.19 128 THR A O 1
ATOM 1004 N N . LEU A 1 129 ? 4.609 6.819 10.847 1.00 80.50 129 LEU A N 1
ATOM 1005 C CA . LEU A 1 129 ? 5.350 6.089 9.816 1.00 80.50 129 LEU A CA 1
ATOM 1006 C C . LEU A 1 129 ? 4.779 6.346 8.414 1.00 80.50 129 LEU A C 1
ATOM 1008 O O . LEU A 1 129 ? 5.528 6.660 7.497 1.00 80.50 129 LEU A O 1
ATOM 1012 N N . ILE A 1 130 ? 3.454 6.306 8.244 1.00 81.25 130 ILE A N 1
ATOM 1013 C CA . ILE A 1 130 ? 2.821 6.621 6.950 1.00 81.25 130 ILE A CA 1
ATOM 1014 C C . ILE A 1 130 ? 3.155 8.054 6.512 1.00 81.25 130 ILE A C 1
ATOM 1016 O O . ILE A 1 130 ? 3.484 8.290 5.350 1.00 81.25 130 ILE A O 1
ATOM 1020 N N . LEU A 1 131 ? 3.101 9.016 7.438 1.00 82.38 131 LEU A N 1
ATOM 1021 C CA . LEU A 1 131 ? 3.421 10.415 7.150 1.00 82.38 131 LEU A CA 1
ATOM 1022 C C . LEU A 1 131 ? 4.897 10.613 6.788 1.00 82.38 131 LEU A C 1
ATOM 1024 O O . LEU A 1 131 ? 5.193 11.385 5.873 1.00 82.38 131 LEU A O 1
ATOM 1028 N N . SER A 1 132 ? 5.823 9.916 7.454 1.00 81.12 132 SER A N 1
ATOM 1029 C CA . SER A 1 132 ? 7.238 9.979 7.080 1.00 81.12 132 SER A CA 1
ATOM 1030 C C . SER A 1 132 ? 7.470 9.430 5.675 1.00 81.12 132 SER A C 1
ATOM 1032 O O . SER A 1 132 ? 8.156 10.080 4.893 1.00 81.12 132 SER A O 1
ATOM 1034 N N . GLU A 1 133 ? 6.836 8.311 5.312 1.00 81.25 133 GLU A N 1
ATOM 1035 C CA . GLU A 1 133 ? 6.955 7.734 3.964 1.00 81.25 133 GLU A CA 1
ATOM 1036 C C . GLU A 1 133 ? 6.384 8.666 2.883 1.00 81.25 133 GLU A C 1
ATOM 1038 O O . GLU A 1 133 ? 7.007 8.872 1.842 1.00 81.25 133 GLU A O 1
ATOM 1043 N N . LEU A 1 134 ? 5.240 9.309 3.146 1.00 80.31 134 LEU A N 1
ATOM 1044 C CA . LEU A 1 134 ? 4.663 10.310 2.240 1.00 80.31 134 LEU A CA 1
ATOM 1045 C C . LEU A 1 134 ? 5.578 11.527 2.055 1.00 80.31 134 LEU A C 1
ATOM 1047 O O . LEU A 1 134 ? 5.671 12.065 0.954 1.00 80.31 134 LEU A O 1
ATOM 1051 N N . THR A 1 135 ? 6.271 11.946 3.115 1.00 81.44 135 THR A N 1
ATOM 1052 C CA . THR A 1 135 ? 7.209 13.077 3.056 1.00 81.44 135 THR A CA 1
ATOM 1053 C C . THR A 1 135 ? 8.427 12.732 2.201 1.00 81.44 135 THR A C 1
ATOM 1055 O O . THR A 1 135 ? 8.853 13.542 1.381 1.00 81.44 135 THR A O 1
ATOM 1058 N N . ILE A 1 136 ? 8.959 11.514 2.344 1.00 76.75 136 ILE A N 1
ATOM 1059 C CA . ILE A 1 136 ? 10.067 11.035 1.509 1.00 76.75 136 ILE A CA 1
ATOM 1060 C C . ILE A 1 136 ? 9.615 10.915 0.044 1.00 76.75 136 ILE A C 1
ATOM 1062 O O . ILE A 1 136 ? 10.352 11.314 -0.856 1.00 76.75 136 ILE A O 1
ATOM 1066 N N . CYS A 1 137 ? 8.390 10.442 -0.202 1.00 70.50 137 CYS A N 1
ATOM 1067 C CA . CYS A 1 137 ? 7.822 10.387 -1.549 1.00 70.50 137 CYS A CA 1
ATOM 1068 C C . CYS A 1 137 ? 7.715 11.783 -2.188 1.00 70.50 137 CYS A C 1
ATOM 1070 O O . CYS A 1 137 ? 8.078 11.944 -3.349 1.00 70.50 137 CYS A O 1
ATOM 1072 N N . GLY A 1 138 ? 7.270 12.793 -1.431 1.00 74.56 138 GLY A N 1
ATOM 1073 C CA . GLY A 1 138 ? 7.205 14.178 -1.910 1.00 74.56 138 GLY A CA 1
ATOM 1074 C C . GLY A 1 138 ? 8.581 14.765 -2.240 1.00 74.56 138 GLY A C 1
ATOM 1075 O O . GLY A 1 138 ? 8.751 15.369 -3.293 1.00 74.56 138 GLY A O 1
ATOM 1076 N N . LEU A 1 139 ? 9.587 14.512 -1.395 1.00 72.06 139 LEU A N 1
ATOM 1077 C CA . LEU A 1 139 ? 10.971 14.946 -1.640 1.00 72.06 139 LEU A CA 1
ATOM 1078 C C . LEU A 1 139 ? 11.569 14.327 -2.915 1.00 72.06 139 LEU A C 1
ATOM 1080 O O . LEU A 1 139 ? 12.373 14.958 -3.600 1.00 72.06 139 LEU A O 1
ATOM 1084 N N . GLN A 1 140 ? 11.179 13.095 -3.245 1.00 69.31 140 GLN A N 1
ATOM 1085 C CA . GLN A 1 140 ? 11.673 12.400 -4.430 1.00 69.31 140 GLN A CA 1
ATOM 1086 C C . GLN A 1 140 ? 11.152 13.018 -5.740 1.00 69.31 140 GLN A C 1
ATOM 1088 O O . GLN A 1 140 ? 11.897 13.045 -6.725 1.00 69.31 140 GLN A O 1
ATOM 1093 N N . ASP A 1 141 ? 9.906 13.504 -5.769 1.00 65.12 141 ASP A N 1
ATOM 1094 C CA . ASP A 1 141 ? 9.330 14.161 -6.953 1.00 65.12 141 ASP A CA 1
ATOM 1095 C C . ASP A 1 141 ? 10.068 15.469 -7.282 1.00 65.12 141 ASP A C 1
ATOM 1097 O O . ASP A 1 141 ? 10.387 15.727 -8.448 1.00 65.12 141 ASP A O 1
ATOM 1101 N N . ASP A 1 142 ? 10.439 16.238 -6.255 1.00 64.00 142 ASP A N 1
ATOM 1102 C CA . ASP A 1 142 ? 11.206 17.479 -6.411 1.00 64.00 142 ASP A CA 1
ATOM 1103 C C . ASP A 1 142 ? 12.607 17.215 -6.995 1.00 64.00 142 ASP A C 1
ATOM 1105 O O . ASP A 1 142 ? 13.040 17.886 -7.938 1.00 64.00 142 ASP A O 1
ATOM 1109 N N . ASP A 1 143 ? 13.309 16.186 -6.509 1.00 63.12 143 ASP A N 1
ATOM 1110 C CA . ASP A 1 143 ? 14.633 15.811 -7.026 1.00 63.12 143 ASP A CA 1
ATOM 1111 C C . ASP A 1 143 ? 14.574 15.302 -8.477 1.00 63.12 143 ASP A C 1
ATOM 1113 O O . ASP A 1 143 ? 15.477 15.564 -9.288 1.00 63.12 143 ASP A O 1
ATOM 1117 N N . LEU A 1 144 ? 13.503 14.585 -8.835 1.00 63.00 144 LEU A N 1
ATOM 1118 C CA . LEU A 1 144 ? 13.283 14.121 -10.203 1.00 63.00 144 LEU A CA 1
ATOM 1119 C C . LEU A 1 144 ? 12.995 15.300 -11.146 1.00 63.00 144 LEU A C 1
ATOM 1121 O O . LEU A 1 144 ? 13.524 15.328 -12.263 1.00 63.00 144 LEU A O 1
ATOM 1125 N N . PHE A 1 145 ? 12.216 16.285 -10.690 1.00 58.44 145 PHE A N 1
ATOM 1126 C CA . PHE A 1 145 ? 11.913 17.513 -11.425 1.00 58.44 145 PHE A CA 1
ATOM 1127 C C . PHE A 1 145 ? 13.182 18.342 -11.684 1.00 58.44 145 PHE A C 1
ATOM 1129 O O . PHE A 1 145 ? 13.495 18.652 -12.839 1.00 58.44 145 PHE A O 1
ATOM 1136 N N . ILE A 1 146 ? 13.996 18.579 -10.650 1.00 60.47 146 ILE A N 1
ATOM 1137 C CA . ILE A 1 146 ? 15.268 19.319 -10.754 1.00 60.47 146 ILE A CA 1
ATOM 1138 C C . ILE A 1 146 ? 16.258 18.610 -11.694 1.00 60.47 146 ILE A C 1
ATOM 1140 O O . ILE A 1 146 ? 16.992 19.247 -12.460 1.00 60.47 146 ILE A O 1
ATOM 1144 N N . ARG A 1 147 ? 16.318 17.273 -11.656 1.00 60.44 147 ARG A N 1
ATOM 1145 C CA . ARG A 1 147 ? 17.215 16.498 -12.528 1.00 60.44 147 ARG A CA 1
ATOM 1146 C C . ARG A 1 147 ? 16.733 16.480 -13.985 1.00 60.44 147 ARG A C 1
ATOM 1148 O O . ARG A 1 147 ? 17.566 16.337 -14.882 1.00 60.44 147 ARG A O 1
ATOM 1155 N N . LYS A 1 148 ? 15.428 16.626 -14.232 1.00 59.56 148 LYS A N 1
ATOM 1156 C CA . LYS A 1 148 ? 14.845 16.709 -15.579 1.00 59.56 148 LYS A CA 1
ATOM 1157 C C . LYS A 1 148 ? 15.088 18.081 -16.215 1.00 59.56 148 LYS A C 1
ATOM 1159 O O . LYS A 1 148 ? 15.483 18.115 -17.378 1.00 59.56 148 LYS A O 1
ATOM 1164 N N . GLU A 1 149 ? 14.972 19.172 -15.453 1.00 58.44 149 GLU A N 1
ATOM 1165 C CA . GLU A 1 149 ? 15.344 20.517 -15.930 1.00 58.44 149 GLU A CA 1
ATOM 1166 C C . GLU A 1 149 ? 16.824 20.604 -16.322 1.00 58.44 149 GLU A C 1
ATOM 1168 O O . GLU A 1 149 ? 17.152 21.095 -17.398 1.00 58.44 149 GLU A O 1
ATOM 1173 N N . ARG A 1 150 ? 17.729 20.028 -15.519 1.00 58.78 150 ARG A N 1
ATOM 1174 C CA . ARG A 1 150 ? 19.173 20.020 -15.820 1.00 58.78 150 ARG A CA 1
ATOM 1175 C C . ARG A 1 150 ? 19.590 19.233 -17.067 1.00 58.78 150 ARG A C 1
ATOM 1177 O O . ARG A 1 150 ? 20.741 19.348 -17.466 1.00 58.78 150 ARG A O 1
ATOM 1184 N N . ARG A 1 151 ? 18.719 18.403 -17.651 1.00 56.12 151 ARG A N 1
ATOM 1185 C CA . ARG A 1 151 ? 18.995 17.721 -18.933 1.00 56.12 151 ARG A CA 1
ATOM 1186 C C . ARG A 1 151 ? 18.444 18.471 -20.148 1.00 56.12 151 ARG A C 1
ATOM 1188 O O . ARG A 1 151 ? 18.724 18.056 -21.267 1.00 56.12 151 ARG A O 1
ATOM 1195 N N . LEU A 1 152 ? 17.620 19.495 -19.928 1.00 58.09 152 LEU A N 1
ATOM 1196 C CA . LEU A 1 152 ? 17.005 20.311 -20.979 1.00 58.09 152 LEU A CA 1
ATOM 1197 C C . LEU A 1 152 ? 17.700 21.675 -21.153 1.00 58.09 152 LEU A C 1
ATOM 1199 O O . LEU A 1 152 ? 17.410 22.361 -22.130 1.00 58.09 152 LEU A O 1
ATOM 1203 N N . ALA A 1 153 ? 18.598 22.041 -20.232 1.00 49.88 153 ALA A N 1
ATOM 1204 C CA . ALA A 1 153 ? 19.532 23.166 -20.327 1.00 49.88 153 ALA A CA 1
ATOM 1205 C C . ALA A 1 153 ? 20.908 22.691 -20.811 1.00 49.88 153 ALA A C 1
ATOM 1207 O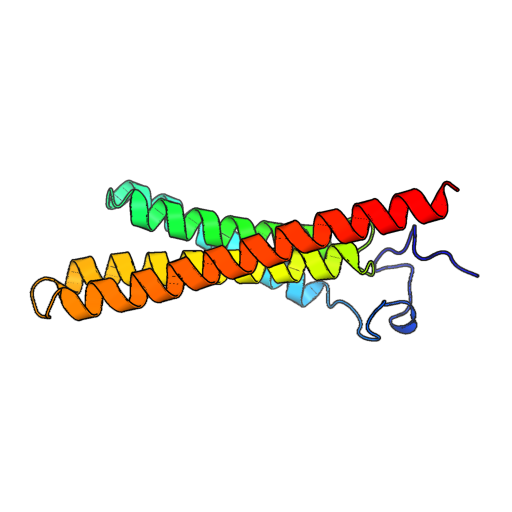 O . ALA A 1 153 ? 21.556 23.456 -21.559 1.00 49.88 153 ALA A O 1
#

Secondary structure (DSSP, 8-state):
---TTS--TTT--GGGSTTSS---HHHHHHHHHHHHHHHHHHHHHHHHHT-HHHHHHHHHHHHHHHHHHHHHHHSS-TTSHHHHHHHHHHHHHHHHHHHHHHHHHHHHHHTTTS-TTHHHHHHHHHHHHHHHHHHHHHHHHHHHHHHHHTTT-

Sequence (153 aa):
MVSTQECTFATCDASLSSFGYEPNNATSEAFLAIFGLLFFAHLIQGWRHRKVVVTFLMVAGHFLFTFAFFERSFGNNPYGQGTFITWLFCQLIGSSAILLGIYLASSSMLSTYTDKIFGLRLAIITATLILSELTICGLQDDDLFIRKERRLA

pLDDT: mean 76.51, std 14.0, range [38.06, 95.06]

Radius of gyration: 19.23 Å; chains: 1; bounding box: 46×38×54 Å

Organism: NCBI:txid1079267